Protein AF-A0A9E5HN21-F1 (afdb_monomer_lite)

Foldseek 3Di:
DLVVLVCQQVLHQDCVPVQSVVVFFPHKDWDDDPDPVAAADPNVVQVVQCVDVVHDHDDDDPAKHKTKMKTFGQDDDPCSVVDGTDIDIDIDIDGDPCVVVCVVCPPPDPVRVVVVVLVVLCVDPNSVVVNVPDDPDDDPDPVVCVVVVHDDDDPPDPPDD

Structure (mmCIF, N/CA/C/O backbone):
data_AF-A0A9E5HN21-F1
#
_entry.id   AF-A0A9E5HN21-F1
#
loop_
_atom_site.group_PDB
_atom_site.id
_atom_site.type_symbol
_atom_site.label_atom_id
_atom_site.label_alt_id
_atom_site.label_comp_id
_atom_site.label_asym_id
_atom_site.label_entity_id
_atom_site.label_seq_id
_atom_site.pdbx_PDB_ins_code
_atom_site.Cartn_x
_atom_site.Cartn_y
_atom_site.Cartn_z
_atom_site.occupancy
_atom_site.B_iso_or_equiv
_atom_site.auth_seq_id
_atom_site.auth_comp_id
_atom_site.auth_asym_id
_atom_site.auth_atom_id
_atom_site.pdbx_PDB_model_num
ATOM 1 N N . ILE A 1 1 ? -4.963 3.385 -0.473 1.00 94.56 1 ILE A N 1
ATOM 2 C CA . ILE A 1 1 ? -4.514 2.803 0.819 1.00 94.56 1 ILE A CA 1
ATOM 3 C C . ILE A 1 1 ? -4.600 3.829 1.952 1.00 94.56 1 ILE A C 1
ATOM 5 O O . ILE A 1 1 ? -5.332 3.581 2.901 1.00 94.56 1 ILE A O 1
ATOM 9 N N . THR A 1 2 ? -3.974 5.007 1.827 1.00 96.50 2 THR A N 1
ATOM 10 C CA . THR A 1 2 ? -4.000 6.082 2.847 1.00 96.50 2 THR A CA 1
ATOM 11 C C . THR A 1 2 ? -5.399 6.416 3.373 1.00 96.50 2 THR A C 1
ATOM 13 O O . THR A 1 2 ? -5.621 6.393 4.578 1.00 96.50 2 THR A O 1
ATOM 16 N N . SER A 1 3 ? -6.374 6.655 2.489 1.00 94.50 3 SER A N 1
ATOM 17 C CA . SER A 1 3 ? -7.749 6.986 2.897 1.00 94.50 3 SER A CA 1
ATOM 18 C C . SER A 1 3 ? -8.439 5.865 3.678 1.00 94.50 3 SER A C 1
ATOM 20 O O . SER A 1 3 ? -9.135 6.145 4.650 1.00 94.50 3 SER A O 1
ATOM 22 N N . LEU A 1 4 ? -8.240 4.603 3.287 1.00 94.75 4 LEU A N 1
ATOM 23 C CA . LEU A 1 4 ? -8.797 3.442 3.986 1.00 94.75 4 LEU A CA 1
ATOM 24 C C . LEU A 1 4 ? -8.286 3.385 5.429 1.00 94.75 4 LEU A C 1
ATOM 26 O O . LEU A 1 4 ? -9.082 3.288 6.359 1.00 94.75 4 LEU A O 1
ATOM 30 N N . ILE A 1 5 ? -6.968 3.504 5.606 1.00 96.06 5 ILE A N 1
ATOM 31 C CA . ILE A 1 5 ? -6.329 3.496 6.925 1.00 96.06 5 ILE A CA 1
ATOM 32 C C . ILE A 1 5 ? -6.824 4.681 7.757 1.00 96.06 5 ILE A C 1
ATOM 34 O O . ILE A 1 5 ? -7.255 4.483 8.887 1.00 96.06 5 ILE A O 1
ATOM 38 N N . ALA A 1 6 ? -6.844 5.891 7.190 1.00 96.56 6 ALA A N 1
ATOM 39 C CA . ALA A 1 6 ? -7.299 7.090 7.891 1.00 96.56 6 ALA A CA 1
ATOM 40 C C . ALA A 1 6 ? -8.753 6.979 8.375 1.00 96.56 6 ALA A C 1
ATOM 42 O O . ALA A 1 6 ? -9.064 7.371 9.499 1.00 96.56 6 ALA A O 1
ATOM 43 N N . ASN A 1 7 ? -9.645 6.393 7.570 1.00 95.44 7 ASN A N 1
ATOM 44 C CA . ASN A 1 7 ? -11.033 6.161 7.975 1.00 95.44 7 ASN A CA 1
ATOM 45 C C . ASN A 1 7 ? -11.139 5.114 9.094 1.00 95.44 7 ASN A C 1
ATOM 47 O O . ASN A 1 7 ? -11.896 5.310 10.039 1.00 95.44 7 ASN A O 1
ATOM 51 N N . LEU A 1 8 ? -10.362 4.029 9.026 1.00 95.38 8 LEU A N 1
ATOM 52 C CA . LEU A 1 8 ? -10.371 2.993 10.064 1.00 95.38 8 LEU A CA 1
ATOM 53 C C . LEU A 1 8 ? -9.791 3.506 11.388 1.00 95.38 8 LEU A C 1
ATOM 55 O O . LEU A 1 8 ? -10.403 3.300 12.432 1.00 95.38 8 LEU A O 1
ATOM 59 N N . LEU A 1 9 ? -8.668 4.228 11.347 1.00 96.00 9 LEU A N 1
ATOM 60 C CA . LEU A 1 9 ? -8.035 4.810 12.535 1.00 96.00 9 LEU A CA 1
ATOM 61 C C . LEU A 1 9 ? -8.878 5.917 13.182 1.00 96.00 9 LEU A C 1
ATOM 63 O O . LEU A 1 9 ? -8.849 6.070 14.398 1.00 96.00 9 LEU A O 1
ATOM 67 N N . SER A 1 10 ? -9.637 6.682 12.392 1.00 94.81 10 SER A N 1
ATOM 68 C CA . SER A 1 10 ? -10.523 7.734 12.917 1.00 94.81 10 SER A CA 1
ATOM 69 C C . SER A 1 10 ? -11.884 7.218 13.399 1.00 94.81 10 SER A C 1
ATOM 71 O O . SER A 1 10 ? -12.677 8.000 13.920 1.00 94.81 10 SER A O 1
ATOM 73 N N . GLY A 1 11 ? -12.176 5.921 13.233 1.00 92.50 11 GLY A N 1
ATOM 74 C CA . GLY A 1 11 ? -13.478 5.349 13.585 1.00 92.50 11 GLY A CA 1
ATOM 75 C C . GLY A 1 11 ? -14.614 5.831 12.677 1.00 92.50 11 GLY A C 1
ATOM 76 O O . GLY A 1 11 ? -15.769 5.882 13.101 1.00 92.50 11 GLY A O 1
ATOM 77 N N . ALA A 1 12 ? -14.304 6.208 11.434 1.00 92.81 12 ALA A N 1
ATOM 78 C CA . ALA A 1 12 ? -15.314 6.604 10.466 1.00 92.81 12 ALA A CA 1
ATOM 79 C C . ALA A 1 12 ? -16.293 5.450 10.194 1.00 92.81 12 ALA A C 1
ATOM 81 O O . ALA A 1 12 ? -15.923 4.272 10.165 1.00 92.81 12 ALA A O 1
ATOM 82 N N . LYS A 1 13 ? -17.562 5.792 9.947 1.00 90.75 13 LYS A N 1
ATOM 83 C CA . LYS A 1 13 ? -18.565 4.801 9.551 1.00 90.75 13 LYS A CA 1
ATOM 84 C C . LYS A 1 13 ? -18.293 4.351 8.122 1.00 90.75 13 LYS A C 1
ATOM 86 O O . LYS A 1 13 ? -18.368 5.150 7.193 1.00 90.75 13 LYS A O 1
ATOM 91 N N . LEU A 1 14 ? -18.031 3.059 7.952 1.00 94.12 14 LEU A N 1
ATOM 92 C CA . LEU A 1 14 ? -17.814 2.406 6.666 1.00 94.12 14 LEU A CA 1
ATOM 93 C C . LEU A 1 14 ? -18.954 1.399 6.439 1.00 94.12 14 LEU A C 1
ATOM 95 O O . LEU A 1 14 ? -18.807 0.231 6.794 1.00 94.12 14 LEU A O 1
ATOM 99 N N . PRO A 1 15 ? -20.098 1.806 5.850 1.00 92.19 15 PRO A N 1
ATOM 100 C CA . PRO A 1 15 ? -21.288 0.952 5.738 1.00 92.19 15 PRO A CA 1
ATOM 101 C C . PRO A 1 15 ? -21.059 -0.349 4.960 1.00 92.19 15 PRO A C 1
ATOM 103 O O . PRO A 1 15 ? -21.730 -1.343 5.207 1.00 92.19 15 PRO A O 1
ATOM 106 N N . GLN A 1 16 ? -20.102 -0.345 4.028 1.00 93.12 16 GLN A N 1
ATOM 107 C CA . GLN A 1 16 ? -19.727 -1.524 3.239 1.00 93.12 16 GLN A CA 1
ATOM 108 C C . GLN A 1 16 ? -18.725 -2.434 3.964 1.00 93.12 16 GLN A C 1
ATOM 110 O O . GLN A 1 16 ? -18.449 -3.542 3.512 1.00 93.12 16 GLN A O 1
ATOM 115 N N . PHE A 1 17 ? -18.179 -1.992 5.100 1.00 92.44 17 PHE A N 1
ATOM 116 C CA . PHE A 1 17 ? -17.296 -2.792 5.932 1.00 92.44 17 PHE A CA 1
ATOM 117 C C . PHE A 1 17 ? -18.091 -3.350 7.112 1.00 92.44 17 PHE A C 1
ATOM 119 O O . PHE A 1 17 ? -18.343 -2.651 8.089 1.00 92.44 17 PHE A O 1
ATOM 126 N N . VAL A 1 18 ? -18.499 -4.620 7.022 1.00 92.56 18 VAL A N 1
ATOM 127 C CA . VAL A 1 18 ? -19.471 -5.258 7.936 1.00 92.56 18 VAL A CA 1
ATOM 128 C C . VAL A 1 18 ? -19.150 -5.041 9.419 1.00 92.56 18 VAL A C 1
ATOM 130 O O . VAL A 1 18 ? -20.052 -4.769 10.207 1.00 92.56 18 VAL A O 1
ATOM 133 N N . ALA A 1 19 ? -17.875 -5.126 9.813 1.00 92.44 19 ALA A N 1
ATOM 134 C CA . ALA A 1 19 ? -17.467 -4.887 11.197 1.00 92.44 19 ALA A CA 1
ATOM 135 C C . ALA A 1 19 ? -17.711 -3.433 11.651 1.00 92.44 19 ALA A C 1
ATOM 137 O O . ALA A 1 19 ? -18.133 -3.220 12.783 1.00 92.44 19 ALA A O 1
ATOM 138 N N . SER A 1 20 ? -17.495 -2.447 10.774 1.00 93.69 20 SER A N 1
ATOM 139 C CA . SER A 1 20 ? -17.807 -1.034 11.037 1.00 93.69 20 SER A CA 1
ATOM 140 C C . SER A 1 20 ? -19.315 -0.780 11.008 1.00 93.69 20 SER A C 1
ATOM 142 O O . SER A 1 20 ? -19.840 -0.143 11.910 1.00 93.69 20 SER A O 1
ATOM 144 N N . ALA A 1 21 ? -20.034 -1.341 10.031 1.00 92.69 21 ALA A N 1
ATOM 145 C CA . ALA A 1 21 ? -21.485 -1.180 9.897 1.00 92.69 21 ALA A CA 1
ATOM 146 C C . ALA A 1 21 ? -22.279 -1.720 11.102 1.00 92.69 21 ALA A C 1
ATOM 148 O O . ALA A 1 21 ? -23.382 -1.259 11.375 1.00 92.69 21 ALA A O 1
ATOM 149 N N . GLN A 1 22 ? -21.720 -2.703 11.809 1.00 92.62 22 GLN A N 1
ATOM 150 C CA . GLN A 1 22 ? -22.284 -3.296 13.024 1.00 92.62 22 GLN A CA 1
ATOM 151 C C . GLN A 1 22 ? -21.699 -2.693 14.316 1.00 92.62 22 GLN A C 1
ATOM 153 O O . GLN A 1 22 ? -21.900 -3.269 15.384 1.00 92.62 22 GLN A O 1
ATOM 158 N N . ASP A 1 23 ? -20.929 -1.601 14.222 1.00 92.12 23 ASP A N 1
ATOM 159 C CA . ASP A 1 23 ? -20.237 -0.952 15.346 1.00 92.12 23 ASP A CA 1
ATOM 160 C C . ASP A 1 23 ? -19.417 -1.948 16.203 1.00 92.12 23 ASP A C 1
ATOM 162 O O . ASP A 1 23 ? -19.383 -1.884 17.435 1.00 92.12 23 ASP A O 1
ATOM 166 N N . ARG A 1 24 ? -18.769 -2.925 15.546 1.00 93.75 24 ARG A N 1
ATOM 167 C CA . ARG A 1 24 ? -17.971 -3.976 16.205 1.00 93.75 24 ARG A CA 1
ATOM 168 C C . ARG A 1 24 ? -16.490 -3.653 16.317 1.00 93.75 24 ARG A C 1
ATOM 170 O O . ARG A 1 24 ? -15.793 -4.378 17.016 1.00 93.75 24 ARG A O 1
ATOM 177 N N . ILE A 1 25 ? -15.996 -2.630 15.627 1.00 95.62 25 ILE A N 1
ATOM 178 C CA . ILE A 1 25 ? -14.593 -2.216 15.729 1.00 95.62 25 ILE A CA 1
ATOM 179 C C . ILE A 1 25 ? -14.442 -1.393 17.007 1.00 95.62 25 ILE A C 1
ATOM 181 O O . ILE A 1 25 ? -14.925 -0.269 17.079 1.00 95.62 25 ILE A O 1
ATOM 185 N N . GLU A 1 26 ? -13.799 -1.964 18.020 1.00 94.94 26 GLU A N 1
ATOM 186 C CA . GLU A 1 26 ? -13.537 -1.290 19.296 1.00 94.94 26 GLU A CA 1
ATOM 187 C C . GLU A 1 26 ? -12.302 -0.392 19.218 1.00 94.94 26 GLU A C 1
ATOM 189 O O . GLU A 1 26 ? -12.260 0.664 19.843 1.00 94.94 26 GLU A O 1
ATOM 194 N N . LEU A 1 27 ? -11.291 -0.819 18.457 1.00 95.56 27 LEU A N 1
ATOM 195 C CA . LEU A 1 27 ? -10.047 -0.084 18.257 1.00 95.56 27 LEU A CA 1
ATOM 196 C C . LEU A 1 27 ? -9.431 -0.456 16.907 1.00 95.56 27 LEU A C 1
ATOM 198 O O . LEU A 1 27 ? -9.478 -1.618 16.502 1.00 95.56 27 LEU A O 1
ATOM 202 N N . ALA A 1 28 ? -8.809 0.517 16.248 1.00 97.00 28 ALA A 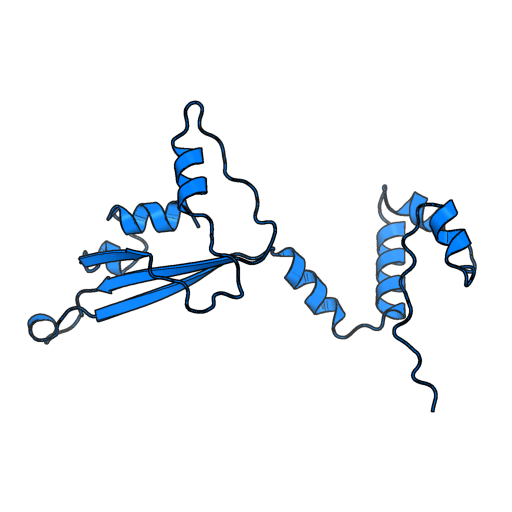N 1
ATOM 203 C CA . ALA A 1 28 ? -7.953 0.308 15.091 1.00 97.00 28 ALA A CA 1
ATOM 204 C C . ALA A 1 28 ? -6.606 0.996 15.338 1.00 97.00 28 ALA A C 1
ATOM 206 O O . ALA A 1 28 ? -6.574 2.147 15.772 1.00 97.00 28 ALA A O 1
ATOM 207 N N . TYR A 1 29 ? -5.500 0.302 15.084 1.00 96.81 29 TYR A N 1
ATOM 208 C CA . TYR A 1 29 ? -4.154 0.844 15.281 1.00 96.81 29 TYR A CA 1
ATOM 209 C C . TYR A 1 29 ? -3.144 0.190 14.343 1.00 96.81 29 TYR A C 1
ATOM 211 O O . TYR A 1 29 ? -3.344 -0.924 13.858 1.00 96.81 29 TYR A O 1
ATOM 219 N N . LEU A 1 30 ? -2.053 0.902 14.069 1.00 96.00 30 LEU A N 1
ATOM 220 C CA . LEU A 1 30 ? -0.960 0.392 13.250 1.00 96.00 30 LEU A CA 1
ATOM 221 C C . LEU A 1 30 ? -0.015 -0.437 14.114 1.00 96.00 30 LEU A C 1
ATOM 223 O O . LEU A 1 30 ? 0.411 0.019 15.174 1.00 96.00 30 LEU A O 1
ATOM 227 N N . ASN A 1 31 ? 0.333 -1.627 13.634 1.00 90.88 31 ASN A N 1
ATOM 228 C CA . ASN A 1 31 ? 1.347 -2.475 14.250 1.00 90.88 31 ASN A CA 1
ATOM 229 C C . ASN A 1 31 ? 2.634 -2.471 13.418 1.00 90.88 31 ASN A C 1
ATOM 231 O O . ASN A 1 31 ? 2.580 -2.225 12.207 1.00 90.88 31 ASN A O 1
ATOM 235 N N . PRO A 1 32 ? 3.789 -2.781 14.037 1.00 84.81 32 PRO A N 1
ATOM 236 C CA . PRO A 1 32 ? 5.001 -3.085 13.293 1.00 84.81 32 PRO A CA 1
ATOM 237 C C . PRO A 1 32 ? 4.728 -4.155 12.235 1.00 84.81 32 PRO A C 1
ATOM 239 O O . PRO A 1 32 ? 3.975 -5.110 12.463 1.00 84.81 32 PRO A O 1
ATOM 242 N N . GLN A 1 33 ? 5.325 -3.963 11.065 1.00 77.62 33 GLN A N 1
ATOM 243 C CA . GLN A 1 33 ? 5.242 -4.928 9.981 1.00 77.62 33 GLN A CA 1
ATOM 244 C C . GLN A 1 33 ? 5.958 -6.235 10.370 1.00 77.62 33 GLN A C 1
ATOM 246 O O . GLN A 1 33 ? 6.919 -6.204 11.134 1.00 77.62 33 GLN A O 1
ATOM 251 N N . PRO A 1 34 ? 5.502 -7.394 9.869 1.00 74.94 34 PRO A N 1
ATOM 252 C CA . PRO A 1 34 ? 6.085 -8.688 10.226 1.00 74.94 34 PRO A CA 1
ATOM 253 C C . PRO A 1 34 ? 7.450 -8.951 9.571 1.00 74.94 34 PRO A C 1
ATOM 255 O O . PRO A 1 34 ? 8.178 -9.827 10.030 1.00 74.94 34 PRO A O 1
ATOM 258 N N . ASN A 1 35 ? 7.774 -8.247 8.481 1.00 81.44 35 ASN A N 1
ATOM 259 C CA . ASN A 1 35 ? 9.007 -8.429 7.726 1.00 81.44 35 ASN A CA 1
ATOM 260 C C . ASN A 1 35 ? 9.705 -7.087 7.481 1.00 81.44 35 ASN A C 1
ATOM 262 O O . ASN A 1 35 ? 9.241 -6.274 6.683 1.00 81.44 35 ASN A O 1
ATOM 266 N N . ASP A 1 36 ? 10.862 -6.901 8.107 1.00 82.25 36 ASP A N 1
ATOM 267 C CA . ASP A 1 36 ? 11.656 -5.676 8.004 1.00 82.25 36 ASP A CA 1
ATOM 268 C C . ASP A 1 36 ? 12.479 -5.572 6.712 1.00 82.25 36 ASP A C 1
ATOM 270 O O . ASP A 1 36 ? 13.071 -4.529 6.442 1.00 82.25 36 ASP A O 1
ATOM 274 N N . THR A 1 37 ? 12.501 -6.614 5.871 1.00 88.38 37 THR A N 1
ATOM 275 C CA . THR A 1 37 ? 13.176 -6.553 4.565 1.00 88.38 37 THR A CA 1
ATOM 276 C C . THR A 1 37 ? 12.352 -5.837 3.496 1.00 88.38 37 THR A C 1
ATOM 278 O O . THR A 1 37 ? 12.878 -5.559 2.420 1.00 88.38 37 THR A O 1
ATOM 281 N N . ILE A 1 38 ? 11.062 -5.587 3.744 1.00 89.56 38 ILE A N 1
ATOM 282 C CA . ILE A 1 38 ? 10.176 -4.870 2.822 1.00 89.56 38 ILE A CA 1
ATOM 283 C C . ILE A 1 38 ? 9.938 -3.466 3.368 1.00 89.56 38 ILE A C 1
ATOM 285 O O . ILE A 1 38 ? 9.755 -3.275 4.567 1.00 89.56 38 ILE A O 1
ATOM 289 N N . THR A 1 39 ? 9.934 -2.463 2.495 1.00 92.25 39 THR A N 1
ATOM 290 C CA . THR A 1 39 ? 9.672 -1.082 2.900 1.00 92.25 39 THR A CA 1
ATOM 291 C C . THR A 1 39 ? 8.272 -0.948 3.506 1.00 92.25 39 THR A C 1
ATOM 293 O O . THR A 1 39 ? 7.304 -1.526 3.010 1.00 92.25 39 THR A O 1
ATOM 296 N N . ARG A 1 40 ? 8.139 -0.161 4.574 1.00 94.12 40 ARG A N 1
ATOM 297 C CA . ARG A 1 40 ? 6.827 0.167 5.136 1.00 94.12 40 ARG A CA 1
ATOM 298 C C . ARG A 1 40 ? 6.096 1.154 4.230 1.00 94.12 40 ARG A C 1
ATOM 300 O O . ARG A 1 40 ? 6.705 2.101 3.742 1.00 94.12 40 ARG A O 1
ATOM 307 N N . PHE A 1 41 ? 4.791 0.980 4.046 1.00 95.12 41 PHE A N 1
ATOM 308 C CA . PHE A 1 41 ? 3.958 1.990 3.396 1.00 95.12 41 PHE A CA 1
ATOM 309 C C . PHE A 1 41 ? 4.013 3.295 4.203 1.00 95.12 41 PHE A C 1
ATOM 311 O O . PHE A 1 41 ? 3.734 3.295 5.405 1.00 95.12 41 PHE A O 1
ATOM 318 N N . ASP A 1 42 ? 4.366 4.402 3.551 1.00 94.69 42 ASP A N 1
ATOM 319 C CA . ASP A 1 42 ? 4.616 5.697 4.198 1.00 94.69 42 ASP A CA 1
ATOM 320 C C . ASP A 1 42 ? 3.313 6.459 4.505 1.00 94.69 42 ASP A C 1
ATOM 322 O O . ASP A 1 42 ? 3.013 7.525 3.965 1.00 94.69 42 ASP A O 1
ATOM 326 N N . TYR A 1 43 ? 2.476 5.848 5.347 1.00 95.75 43 TYR A N 1
ATOM 327 C CA . TYR A 1 43 ? 1.144 6.344 5.679 1.00 95.75 43 TYR A CA 1
ATOM 328 C C . TYR A 1 43 ? 1.169 7.771 6.237 1.00 95.75 43 TYR A C 1
ATOM 330 O O . TYR A 1 43 ? 0.361 8.599 5.821 1.00 95.75 43 TYR A O 1
ATOM 338 N N . GLU A 1 44 ? 2.078 8.056 7.168 1.00 95.94 44 GLU A N 1
ATOM 339 C CA . GLU A 1 44 ? 2.151 9.328 7.881 1.00 95.94 44 GLU A CA 1
ATOM 340 C C . GLU A 1 44 ? 2.494 10.480 6.934 1.00 95.94 44 GLU A C 1
ATOM 342 O O . GLU A 1 44 ? 1.806 11.504 6.948 1.00 95.94 44 GLU A O 1
ATOM 347 N N . THR A 1 45 ? 3.492 10.302 6.066 1.00 95.94 45 THR A N 1
ATOM 348 C CA . THR A 1 45 ? 3.857 11.309 5.061 1.00 95.94 45 THR A CA 1
ATOM 349 C C . THR A 1 45 ? 2.729 11.508 4.055 1.00 95.94 45 THR A C 1
ATOM 351 O O . THR A 1 45 ? 2.342 12.647 3.784 1.00 95.94 45 THR A O 1
ATOM 354 N N . HIS A 1 46 ? 2.136 10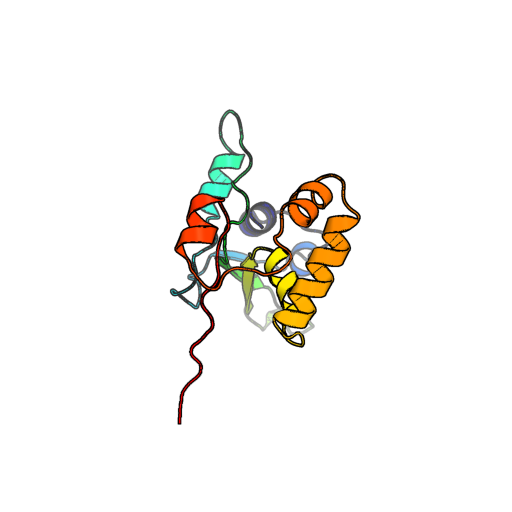.419 3.551 1.00 96.69 46 HIS A N 1
ATOM 355 C CA . HIS A 1 46 ? 1.012 10.499 2.617 1.00 96.69 46 HIS A CA 1
ATOM 356 C C . HIS A 1 46 ? -0.193 11.229 3.226 1.00 96.69 46 HIS A C 1
ATOM 358 O O . HIS A 1 46 ? -0.864 12.005 2.547 1.00 96.69 46 HIS A O 1
ATOM 364 N N . LEU A 1 47 ? -0.482 10.997 4.509 1.00 97.00 47 LEU A N 1
ATOM 365 C CA . LEU A 1 47 ? -1.556 11.688 5.214 1.00 97.00 47 LEU A CA 1
ATOM 366 C C . LEU A 1 47 ? -1.238 13.180 5.384 1.00 97.00 47 LEU A C 1
ATOM 368 O O . LEU A 1 47 ? -2.104 14.019 5.141 1.00 97.00 47 LEU A O 1
ATOM 372 N N . ALA A 1 48 ? 0.000 13.519 5.753 1.00 97.06 48 ALA A N 1
ATOM 373 C CA . ALA A 1 48 ? 0.439 14.904 5.908 1.00 97.06 48 ALA A CA 1
ATOM 374 C C . ALA A 1 48 ? 0.332 15.705 4.599 1.00 97.06 48 ALA A C 1
ATOM 376 O O . ALA A 1 48 ? -0.094 16.858 4.630 1.00 97.06 48 ALA A O 1
ATOM 377 N N . GLN A 1 49 ? 0.645 15.095 3.449 1.00 97.44 49 GLN A N 1
ATOM 378 C CA . GLN A 1 49 ? 0.485 15.721 2.127 1.00 97.44 49 GLN A CA 1
ATOM 379 C C . GLN A 1 49 ? -0.978 16.077 1.823 1.00 97.44 49 GLN A C 1
ATOM 381 O O . GLN A 1 49 ? -1.269 17.177 1.349 1.00 97.44 49 GLN A O 1
ATOM 386 N N . LEU A 1 50 ? -1.914 15.191 2.176 1.00 96.81 50 LEU A N 1
ATOM 387 C CA . LEU A 1 50 ? -3.348 15.430 1.986 1.00 96.81 50 LEU A CA 1
ATOM 388 C C . LEU A 1 50 ? -3.902 16.536 2.901 1.00 96.81 50 LEU A C 1
ATOM 390 O O . LEU A 1 50 ? -4.879 17.186 2.535 1.00 96.81 50 LEU A O 1
ATOM 394 N N . TYR A 1 51 ? -3.281 16.770 4.062 1.00 96.00 51 TYR A N 1
ATOM 395 C CA . TYR A 1 51 ? -3.617 17.871 4.980 1.00 96.00 51 TYR A CA 1
ATOM 396 C C . TYR A 1 51 ? -2.777 19.143 4.764 1.00 96.00 51 TYR A C 1
ATOM 398 O O . TYR A 1 51 ? -2.947 20.125 5.496 1.00 96.00 51 TYR A O 1
ATOM 406 N N . ALA A 1 52 ? -1.863 19.151 3.791 1.00 97.12 52 ALA A N 1
ATOM 407 C CA . ALA A 1 52 ? -1.016 20.303 3.512 1.00 97.12 52 ALA A CA 1
ATOM 408 C C . ALA A 1 52 ? -1.830 21.507 3.001 1.00 97.12 52 ALA A C 1
ATOM 410 O O . ALA A 1 52 ? -2.992 21.394 2.615 1.00 97.12 52 ALA A O 1
ATOM 411 N N . HIS A 1 53 ? -1.206 22.687 3.010 1.00 96.31 53 HIS A N 1
ATOM 412 C CA . HIS A 1 53 ? -1.806 23.935 2.536 1.00 96.31 53 HIS A CA 1
ATOM 413 C C . HIS A 1 53 ? -0.850 24.624 1.542 1.00 96.31 53 HIS A C 1
ATOM 415 O O . HIS A 1 53 ? 0.110 25.259 1.983 1.00 96.31 53 HIS A O 1
ATOM 421 N N . PRO A 1 54 ? -1.084 24.520 0.215 1.00 95.44 54 PRO A N 1
ATOM 422 C CA . PRO A 1 54 ? -2.173 23.778 -0.437 1.00 95.44 54 PRO A CA 1
ATOM 423 C C . PRO A 1 54 ? -1.998 22.247 -0.333 1.00 95.44 54 PRO A C 1
ATOM 425 O O . PRO A 1 54 ? -0.861 21.783 -0.227 1.00 95.44 54 PRO A O 1
ATOM 428 N N . PRO A 1 55 ? -3.090 21.457 -0.374 1.00 97.06 55 PRO A N 1
ATOM 429 C CA . PRO A 1 55 ? -3.002 20.001 -0.302 1.00 97.06 55 PRO A CA 1
ATOM 430 C C . PRO A 1 55 ? -2.393 19.428 -1.583 1.00 97.06 55 PRO A C 1
ATOM 432 O O . PRO A 1 55 ? -2.654 19.927 -2.682 1.00 97.06 55 PRO A O 1
ATOM 435 N N . THR A 1 56 ? -1.616 18.354 -1.450 1.00 97.44 56 THR A N 1
ATOM 436 C CA . THR A 1 56 ? -1.016 17.643 -2.585 1.00 97.44 56 THR A CA 1
ATOM 437 C C . THR A 1 56 ? -1.332 16.154 -2.535 1.00 97.44 56 THR A C 1
ATOM 439 O O . THR A 1 56 ? -1.494 15.559 -1.469 1.00 97.44 56 THR A O 1
ATOM 442 N N . TRP A 1 57 ? -1.439 15.539 -3.713 1.00 96.88 57 TRP A N 1
ATOM 443 C CA . TRP A 1 57 ? -1.535 14.087 -3.803 1.00 96.88 57 TRP A CA 1
ATOM 444 C C . TRP A 1 57 ? -0.186 13.449 -3.458 1.00 96.88 57 TRP A C 1
ATOM 446 O O . TRP A 1 57 ? 0.846 13.982 -3.876 1.00 96.88 57 TRP A O 1
ATOM 456 N N . PRO A 1 58 ? -0.186 12.315 -2.736 1.00 95.25 58 PRO A N 1
ATOM 457 C CA . PRO A 1 58 ? 1.022 11.540 -2.525 1.00 95.25 58 PRO A CA 1
ATOM 458 C C . PRO A 1 58 ? 1.651 11.034 -3.820 1.00 95.25 58 PRO A C 1
ATOM 460 O O . PRO A 1 58 ? 0.972 10.873 -4.837 1.00 95.25 58 PRO A O 1
ATOM 463 N N . ASP A 1 59 ? 2.950 10.751 -3.750 1.00 90.56 59 ASP A N 1
ATOM 464 C CA . ASP A 1 59 ? 3.698 10.140 -4.845 1.00 90.56 59 ASP A CA 1
ATOM 465 C C . ASP A 1 59 ? 3.098 8.777 -5.232 1.00 90.56 59 ASP A C 1
ATOM 467 O O . ASP A 1 59 ? 2.602 8.023 -4.393 1.00 90.56 59 ASP A O 1
ATOM 471 N N . ASN A 1 60 ? 3.201 8.431 -6.518 1.00 89.12 60 ASN A N 1
ATOM 472 C CA . ASN A 1 60 ? 2.832 7.100 -6.998 1.00 89.12 60 ASN A CA 1
ATOM 473 C C . ASN A 1 60 ? 3.711 6.011 -6.361 1.00 89.12 60 ASN A C 1
ATOM 475 O O . ASN A 1 60 ? 4.885 6.240 -6.056 1.00 89.12 60 ASN A O 1
ATOM 479 N N . THR A 1 61 ? 3.169 4.798 -6.255 1.00 86.75 61 THR A N 1
ATOM 480 C CA . THR A 1 61 ? 3.882 3.598 -5.802 1.00 86.75 61 THR A CA 1
ATOM 481 C C . THR A 1 61 ? 5.076 3.304 -6.719 1.00 86.75 61 THR A C 1
ATOM 483 O O . THR A 1 61 ? 4.904 3.046 -7.907 1.00 86.75 61 THR A O 1
ATOM 486 N N . LYS A 1 62 ? 6.301 3.354 -6.176 1.00 84.50 62 LYS A N 1
ATOM 487 C CA . LYS A 1 62 ? 7.556 3.114 -6.930 1.00 84.50 62 LYS A CA 1
ATOM 488 C C . LYS A 1 62 ? 8.135 1.710 -6.724 1.00 84.50 62 LYS A C 1
ATOM 490 O O . LYS A 1 62 ? 9.066 1.318 -7.419 1.00 84.50 62 LYS A O 1
ATOM 495 N N . GLY A 1 63 ? 7.618 0.966 -5.754 1.00 91.25 63 GLY A N 1
ATOM 496 C CA . GLY A 1 63 ? 8.099 -0.358 -5.384 1.00 91.25 63 GLY A CA 1
ATOM 497 C C . GLY A 1 63 ? 7.145 -1.031 -4.408 1.00 91.25 63 GLY A C 1
ATOM 498 O O . GLY A 1 63 ? 6.101 -0.474 -4.073 1.00 91.25 63 GLY A O 1
ATOM 499 N N . ILE A 1 64 ? 7.506 -2.232 -3.964 1.00 93.88 64 ILE A N 1
ATOM 500 C CA . ILE A 1 64 ? 6.703 -2.971 -2.993 1.00 93.88 64 ILE A CA 1
ATOM 501 C C . ILE A 1 64 ? 6.796 -2.328 -1.605 1.00 93.88 64 ILE A C 1
ATOM 503 O O . ILE A 1 64 ? 7.887 -2.014 -1.126 1.00 93.88 64 ILE A O 1
ATOM 507 N N . SER A 1 65 ? 5.654 -2.154 -0.946 1.00 94.12 65 SER A N 1
ATOM 508 C CA . SER A 1 65 ? 5.593 -1.720 0.445 1.00 94.12 65 SER A CA 1
ATOM 509 C C . SER A 1 65 ? 4.475 -2.413 1.217 1.00 94.12 65 SER A C 1
ATOM 511 O O . SER A 1 65 ? 3.528 -2.929 0.624 1.00 94.12 65 SER A O 1
ATOM 513 N N . THR A 1 66 ? 4.595 -2.467 2.545 1.00 95.31 66 THR A N 1
ATOM 514 C CA . THR A 1 66 ? 3.617 -3.162 3.399 1.00 95.31 66 THR A CA 1
ATOM 515 C C . THR A 1 66 ? 3.214 -2.363 4.631 1.00 95.31 66 THR A C 1
ATOM 517 O O . THR A 1 66 ? 3.953 -1.499 5.099 1.00 95.31 66 THR A O 1
ATOM 520 N N . LEU A 1 67 ? 2.029 -2.644 5.171 1.00 94.94 67 LEU A N 1
ATOM 521 C CA . LEU A 1 67 ? 1.551 -2.090 6.436 1.00 94.94 67 LEU A CA 1
ATOM 522 C C . LEU A 1 67 ? 0.633 -3.087 7.135 1.00 94.94 67 LEU A C 1
ATOM 524 O O . LEU A 1 67 ? -0.256 -3.651 6.498 1.00 94.94 67 LEU A O 1
ATOM 528 N N . ARG A 1 68 ? 0.789 -3.225 8.454 1.00 96.00 68 ARG A N 1
ATOM 529 C CA . ARG A 1 68 ? -0.136 -3.981 9.296 1.00 96.00 68 ARG A CA 1
ATOM 530 C C . ARG A 1 68 ? -1.089 -3.051 10.038 1.00 96.00 68 ARG A C 1
ATOM 532 O O . ARG A 1 68 ? -0.666 -2.235 10.859 1.00 96.00 68 ARG A O 1
ATOM 539 N N . LEU A 1 69 ? -2.381 -3.220 9.785 1.00 96.00 69 LEU A N 1
ATOM 540 C CA . LEU A 1 69 ? -3.460 -2.618 10.561 1.00 96.00 69 LEU A CA 1
ATOM 541 C C . LEU A 1 69 ? -4.066 -3.681 11.477 1.00 96.00 69 LEU A C 1
ATOM 543 O O . LEU A 1 69 ? -4.510 -4.721 11.002 1.00 96.00 69 LEU A O 1
ATOM 547 N N . THR A 1 70 ? -4.130 -3.413 12.775 1.00 97.06 70 THR A N 1
ATOM 548 C CA . THR A 1 70 ? -4.814 -4.282 13.733 1.00 97.06 70 THR A CA 1
ATOM 549 C C . THR A 1 70 ? -6.176 -3.703 14.078 1.00 97.06 70 THR A C 1
ATOM 551 O O . THR A 1 70 ? -6.290 -2.522 14.410 1.00 97.06 70 THR A O 1
ATOM 554 N N . LEU A 1 71 ? -7.206 -4.546 14.020 1.00 96.56 71 LEU A N 1
ATOM 555 C CA . LEU A 1 71 ? -8.560 -4.238 14.460 1.00 96.56 71 LEU A CA 1
ATOM 556 C C . LEU A 1 71 ? -8.898 -5.077 15.688 1.00 96.56 71 LEU A C 1
ATOM 558 O O . LEU A 1 71 ? -8.884 -6.302 15.627 1.00 96.56 71 LEU A O 1
ATOM 562 N N . LYS A 1 72 ? -9.273 -4.425 16.785 1.00 96.50 72 LYS A N 1
ATOM 563 C CA . LYS A 1 72 ? -9.884 -5.088 17.935 1.00 96.50 72 LYS A CA 1
ATOM 564 C C . LYS A 1 72 ? -11.390 -5.149 17.713 1.00 96.50 72 LYS A C 1
ATOM 566 O O . LYS A 1 72 ? -12.048 -4.112 17.639 1.00 96.50 72 LYS A O 1
ATOM 571 N N . LEU A 1 73 ? -11.929 -6.352 17.564 1.00 95.50 73 LEU A N 1
ATOM 572 C CA . LEU A 1 73 ? -13.310 -6.597 17.167 1.00 95.50 73 LEU A CA 1
ATOM 573 C C . LEU A 1 73 ? -14.118 -7.240 18.289 1.00 95.50 73 LEU A C 1
ATOM 575 O O . LEU A 1 73 ? -13.709 -8.240 18.883 1.00 95.50 73 LEU A O 1
ATOM 579 N N . ARG A 1 74 ? -15.335 -6.738 18.499 1.00 94.62 74 ARG A N 1
ATOM 580 C CA . ARG A 1 74 ? -16.324 -7.413 19.334 1.00 94.62 74 ARG A CA 1
ATOM 581 C C . ARG A 1 74 ? -16.797 -8.704 18.644 1.00 94.62 74 ARG A C 1
ATOM 583 O O . ARG A 1 74 ? -17.221 -8.655 17.476 1.00 94.62 74 ARG A O 1
ATOM 590 N N . PRO A 1 75 ? -16.765 -9.858 19.332 1.00 91.56 75 PRO A N 1
ATOM 591 C CA . PRO A 1 75 ? -17.240 -11.119 18.775 1.00 91.56 75 PRO A CA 1
ATOM 592 C C . PRO A 1 75 ? -18.755 -11.093 18.523 1.00 91.56 75 PRO 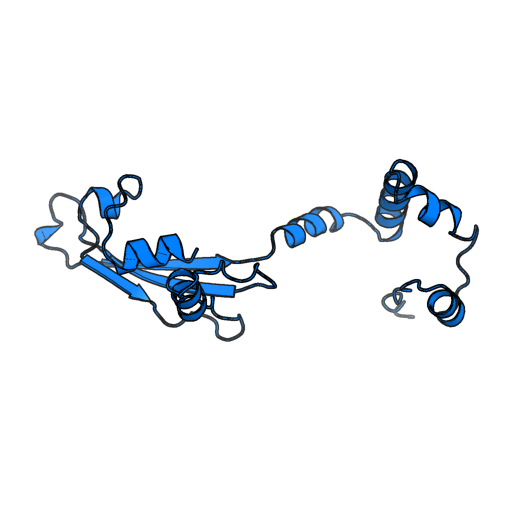A C 1
ATOM 594 O O . PRO A 1 75 ? -19.499 -10.304 19.106 1.00 91.56 75 PRO A O 1
ATOM 597 N N . THR A 1 76 ? -19.229 -11.980 17.651 1.00 87.44 76 THR A N 1
ATOM 598 C CA . THR A 1 76 ? -20.653 -12.139 17.303 1.00 87.44 76 THR A CA 1
ATOM 599 C C . THR A 1 76 ? -21.221 -13.459 17.826 1.00 87.44 76 THR A C 1
ATOM 601 O O . THR A 1 76 ? -20.478 -14.408 18.071 1.00 87.44 76 THR A O 1
ATOM 604 N N . GLY A 1 77 ? -22.549 -13.540 17.948 1.00 86.06 77 GLY A N 1
ATOM 605 C CA . GLY A 1 77 ? -23.275 -14.751 18.353 1.00 86.06 77 GLY A CA 1
ATOM 606 C C . GLY A 1 77 ? -23.754 -14.736 19.808 1.00 86.06 77 GLY A C 1
ATOM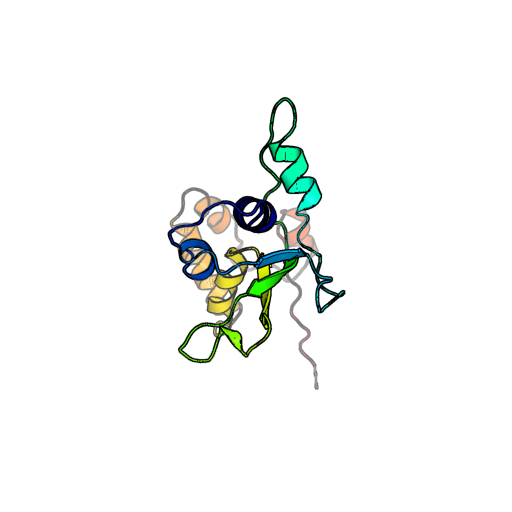 607 O O . GLY A 1 77 ? -23.441 -13.825 20.565 1.00 86.06 77 GLY A O 1
ATOM 608 N N . 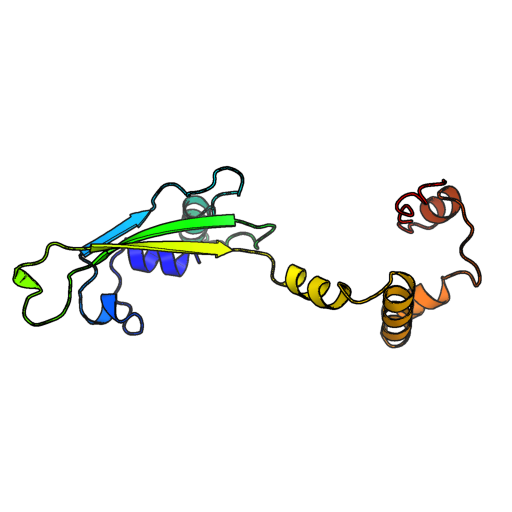LEU A 1 78 ? -24.520 -15.762 20.199 1.00 83.38 78 LEU A N 1
ATOM 609 C CA . LEU A 1 78 ? -25.230 -15.834 21.491 1.00 83.38 78 LEU A CA 1
ATOM 610 C C . LEU A 1 78 ? -24.316 -15.772 22.728 1.00 83.38 78 LEU A C 1
ATOM 612 O O . LEU A 1 78 ? -24.769 -15.397 23.803 1.00 83.38 78 LEU A O 1
ATOM 616 N N . LEU A 1 79 ? -23.036 -16.126 22.581 1.00 83.38 79 LEU A N 1
ATOM 617 C CA . LEU A 1 79 ? -22.044 -16.123 23.662 1.00 83.38 79 LEU A CA 1
ATOM 618 C C . LEU A 1 79 ? -21.032 -14.971 23.541 1.00 83.38 79 LEU A C 1
ATOM 620 O O . LEU A 1 79 ? -19.998 -15.001 24.205 1.00 83.38 79 LEU A O 1
ATOM 624 N N . SER A 1 80 ? -21.287 -13.968 22.691 1.00 83.50 80 SER A N 1
ATOM 625 C CA . SER A 1 80 ? -20.349 -12.859 22.466 1.00 83.50 80 SER A CA 1
ATOM 626 C C . SER A 1 80 ? -20.050 -12.069 23.737 1.00 83.50 80 SER A C 1
ATOM 628 O O . SER A 1 80 ? -18.902 -11.712 23.955 1.00 83.50 80 SER A O 1
ATOM 630 N N . GLY A 1 81 ? -21.038 -11.869 24.614 1.00 78.19 81 GLY A N 1
ATOM 631 C CA . GLY A 1 81 ? -20.851 -11.169 25.891 1.00 78.19 81 GLY A CA 1
ATOM 632 C C . GLY A 1 81 ? -19.951 -11.901 26.895 1.00 78.19 81 GLY A C 1
ATOM 633 O O . GLY A 1 81 ? -19.492 -11.285 27.850 1.00 78.19 81 GLY A O 1
ATOM 634 N N . LEU A 1 82 ? -19.683 -13.195 26.682 1.00 83.88 82 LEU A N 1
ATOM 635 C CA . LEU A 1 82 ? -18.762 -13.992 27.504 1.00 83.88 82 LEU A CA 1
ATOM 636 C C . LEU A 1 82 ? -17.351 -14.061 26.903 1.00 83.88 82 LEU A C 1
ATOM 638 O O . LEU A 1 82 ? -16.428 -14.541 27.559 1.00 83.88 82 LEU A O 1
ATOM 642 N N . ARG A 1 83 ? -17.178 -13.629 25.648 1.00 83.62 83 ARG A N 1
ATOM 643 C CA . ARG A 1 83 ? -15.899 -13.652 24.937 1.00 83.62 83 ARG A CA 1
ATOM 644 C C . ARG A 1 83 ? -15.325 -12.239 24.894 1.00 83.62 83 ARG A C 1
ATOM 646 O O . ARG A 1 83 ? -16.024 -11.290 24.558 1.00 83.62 83 ARG A O 1
ATOM 653 N N . GLY A 1 84 ? -14.041 -12.107 25.220 1.00 87.56 84 GLY A N 1
ATOM 654 C CA . GLY A 1 84 ? -13.316 -10.855 25.017 1.00 87.56 84 GLY A CA 1
ATOM 655 C C . GLY A 1 84 ? -13.235 -10.483 23.535 1.00 87.56 84 GLY A C 1
ATOM 656 O O . GLY A 1 84 ? -13.487 -11.310 22.654 1.00 87.56 84 GLY A O 1
ATOM 657 N N . ALA A 1 85 ? -12.875 -9.232 23.264 1.00 92.12 85 ALA A N 1
ATOM 658 C CA . ALA A 1 85 ? -12.594 -8.794 21.906 1.00 92.12 85 ALA A CA 1
ATOM 659 C C . ALA A 1 85 ? -11.428 -9.583 21.293 1.00 92.12 85 ALA A C 1
ATOM 661 O O . ALA A 1 85 ? -10.502 -9.989 21.998 1.00 92.12 85 ALA A O 1
ATOM 662 N N . VAL A 1 86 ? -11.488 -9.778 19.979 1.00 94.06 86 VAL A N 1
ATOM 663 C CA . VAL A 1 86 ? -10.466 -10.481 19.198 1.00 94.06 86 VAL A CA 1
ATOM 664 C C . VAL A 1 86 ? -9.668 -9.482 18.376 1.00 94.06 86 VAL A C 1
ATOM 666 O O . VAL A 1 86 ? -10.229 -8.506 17.884 1.00 94.06 86 VAL A O 1
ATOM 669 N N . GLU A 1 87 ? -8.366 -9.704 18.242 1.00 95.19 87 GLU A N 1
ATOM 670 C CA . GLU A 1 87 ? -7.523 -8.906 17.355 1.00 95.19 87 GLU A CA 1
ATOM 671 C C . GLU A 1 87 ? -7.431 -9.578 15.990 1.00 95.19 87 GLU A C 1
ATOM 673 O O . GLU A 1 87 ? -7.066 -10.746 15.886 1.00 95.19 87 GLU A O 1
ATOM 678 N N . GLU A 1 88 ? -7.754 -8.822 14.948 1.00 94.81 88 GLU A N 1
ATOM 679 C CA . GLU A 1 88 ? -7.591 -9.222 13.556 1.00 94.81 88 GLU A CA 1
ATOM 680 C C . GLU A 1 88 ? -6.530 -8.338 12.908 1.00 94.81 88 GLU A C 1
ATOM 682 O O . GLU A 1 88 ? -6.613 -7.106 12.959 1.00 94.81 88 GLU A O 1
ATOM 687 N N . HIS A 1 89 ? -5.533 -8.961 12.287 1.00 95.00 89 HIS A N 1
ATOM 688 C CA . HIS A 1 89 ? -4.455 -8.257 11.602 1.00 95.00 89 HIS A CA 1
ATOM 689 C C . HIS A 1 89 ? -4.708 -8.250 10.095 1.00 95.00 89 HIS A C 1
ATOM 691 O O . HIS A 1 89 ? -4.834 -9.296 9.463 1.00 95.00 89 HIS A O 1
ATOM 697 N N . ILE A 1 90 ? -4.754 -7.055 9.517 1.00 93.88 90 ILE A N 1
ATOM 698 C CA . ILE A 1 90 ? -4.881 -6.825 8.084 1.00 93.88 90 ILE A CA 1
ATOM 699 C C . ILE A 1 90 ? -3.516 -6.373 7.573 1.00 93.88 90 ILE A C 1
ATOM 701 O O . ILE A 1 90 ? -3.094 -5.242 7.824 1.00 93.88 90 ILE A O 1
ATOM 705 N N . ASP A 1 91 ? -2.844 -7.260 6.846 1.00 94.62 91 ASP A N 1
ATOM 706 C CA . ASP A 1 91 ? -1.620 -6.936 6.121 1.00 94.62 91 ASP A CA 1
ATOM 707 C C . ASP A 1 91 ? -1.975 -6.413 4.730 1.00 94.62 91 ASP A C 1
ATOM 709 O O . ASP A 1 91 ? -2.552 -7.118 3.901 1.00 94.62 91 ASP A O 1
ATOM 713 N N . ILE A 1 92 ? -1.639 -5.151 4.480 1.00 94.81 92 ILE A N 1
ATOM 714 C CA . ILE A 1 92 ? -1.837 -4.490 3.194 1.00 94.81 92 ILE A CA 1
ATOM 715 C C . ILE A 1 92 ? -0.492 -4.466 2.477 1.00 94.81 92 ILE A C 1
ATOM 717 O O . ILE A 1 92 ? 0.486 -3.954 3.021 1.00 94.81 92 ILE A O 1
ATOM 721 N N . VAL A 1 93 ? -0.458 -4.995 1.255 1.00 94.56 93 VAL A N 1
ATOM 722 C CA . VAL A 1 93 ? 0.710 -4.966 0.368 1.00 94.56 93 VAL A CA 1
ATOM 723 C C . VAL A 1 93 ? 0.393 -4.055 -0.812 1.00 94.56 93 VAL A C 1
ATOM 725 O O . VAL A 1 93 ? -0.570 -4.300 -1.538 1.00 94.56 93 VAL A O 1
ATOM 728 N N . ASP A 1 94 ? 1.191 -3.008 -0.989 1.00 94.88 94 ASP A N 1
ATOM 729 C CA . ASP A 1 94 ? 1.148 -2.113 -2.144 1.00 94.88 94 ASP A CA 1
ATOM 730 C C . ASP A 1 94 ? 2.288 -2.475 -3.092 1.00 94.88 94 ASP A C 1
ATOM 732 O O . ASP A 1 94 ? 3.435 -2.582 -2.657 1.00 94.88 94 ASP A O 1
ATOM 736 N N . TYR A 1 95 ? 1.995 -2.693 -4.370 1.00 94.50 95 TYR A N 1
ATOM 737 C CA . TYR A 1 95 ? 3.003 -3.058 -5.360 1.00 94.50 95 TYR A CA 1
ATOM 738 C C . TYR A 1 95 ? 2.644 -2.509 -6.747 1.00 94.50 95 TYR A C 1
ATOM 740 O O . TYR A 1 95 ? 1.458 -2.349 -7.053 1.00 94.50 95 TYR A O 1
ATOM 748 N N . PRO A 1 96 ? 3.642 -2.242 -7.610 1.00 93.81 96 PRO A N 1
ATOM 749 C CA . PRO A 1 96 ? 3.384 -1.782 -8.969 1.00 93.81 96 PRO A CA 1
ATOM 750 C C . PRO A 1 96 ? 2.714 -2.882 -9.806 1.00 93.81 96 PRO A C 1
ATOM 752 O O . PRO A 1 96 ? 3.253 -3.979 -9.971 1.00 93.81 96 PRO A O 1
ATOM 755 N N . GLY A 1 97 ? 1.513 -2.611 -10.323 1.00 91.44 97 GLY A N 1
ATOM 756 C CA . GLY A 1 97 ? 0.702 -3.607 -11.032 1.00 91.44 97 GLY A CA 1
ATOM 757 C C . GLY A 1 97 ? 1.330 -4.108 -12.337 1.00 91.44 97 GLY A C 1
ATOM 758 O O . GLY A 1 97 ? 1.043 -5.224 -12.769 1.00 91.44 97 GLY A O 1
ATOM 759 N N . GLU A 1 98 ? 2.222 -3.325 -12.948 1.00 92.38 98 GLU A N 1
ATOM 760 C CA . GLU A 1 98 ? 2.956 -3.704 -14.156 1.00 92.38 98 GLU A CA 1
ATOM 761 C C . GLU A 1 98 ? 3.843 -4.939 -13.961 1.00 92.38 98 GLU A C 1
ATOM 763 O O . GLU A 1 98 ? 4.110 -5.640 -14.934 1.00 92.38 98 GLU A O 1
ATOM 768 N N . TRP A 1 99 ? 4.224 -5.275 -12.723 1.00 90.94 99 TRP A N 1
ATOM 769 C CA . TRP A 1 99 ? 4.993 -6.490 -12.430 1.00 90.94 99 TRP A CA 1
ATOM 770 C C . TRP A 1 99 ? 4.230 -7.766 -12.800 1.00 90.94 99 TRP A C 1
ATOM 772 O O . TRP A 1 99 ? 4.835 -8.785 -13.120 1.00 90.94 99 TRP A O 1
ATOM 782 N N . LEU A 1 100 ? 2.894 -7.719 -12.815 1.00 92.56 100 LEU A N 1
ATOM 783 C CA . LEU A 1 100 ? 2.078 -8.859 -13.233 1.00 92.56 100 LEU A CA 1
ATOM 784 C C . LEU A 1 100 ? 2.163 -9.125 -14.742 1.00 92.56 100 LEU A C 1
ATOM 786 O O . LEU A 1 100 ? 1.846 -10.231 -15.178 1.00 92.56 100 LEU A O 1
ATOM 790 N N . LEU A 1 101 ? 2.593 -8.147 -15.546 1.00 91.06 101 LEU A N 1
ATOM 791 C CA . LEU A 1 101 ? 2.742 -8.320 -16.994 1.00 91.06 101 LEU A CA 1
ATOM 792 C C . LEU A 1 101 ? 3.875 -9.294 -17.334 1.00 91.06 101 LEU A C 1
ATOM 794 O O . LEU A 1 101 ? 3.787 -10.008 -18.336 1.00 91.06 101 LEU A O 1
ATOM 798 N N . ASP A 1 102 ? 4.886 -9.376 -16.470 1.00 90.19 102 ASP A N 1
ATOM 799 C CA . ASP A 1 102 ? 6.028 -10.267 -16.650 1.00 90.19 102 ASP A CA 1
ATOM 800 C C . ASP A 1 102 ? 5.673 -11.738 -16.387 1.00 90.19 102 ASP A C 1
ATOM 802 O O . ASP A 1 102 ? 6.362 -12.635 -16.869 1.00 90.19 102 ASP A O 1
ATOM 806 N N . LEU A 1 103 ? 4.546 -12.026 -15.719 1.00 91.31 103 LEU A N 1
ATOM 807 C CA . LEU A 1 103 ? 4.066 -13.403 -15.540 1.00 91.31 103 LEU A CA 1
ATOM 808 C C . LEU A 1 103 ? 3.804 -14.096 -16.884 1.00 91.31 103 LEU A C 1
ATOM 810 O O . LEU A 1 103 ? 4.073 -15.284 -17.030 1.00 91.31 103 LEU A O 1
ATOM 814 N N . GLY A 1 104 ? 3.343 -13.353 -17.896 1.00 88.62 104 GLY A N 1
ATOM 815 C CA . GLY A 1 104 ? 3.140 -13.883 -19.250 1.00 88.62 104 GLY A CA 1
ATOM 816 C C . GLY A 1 104 ? 4.439 -14.205 -20.000 1.00 88.62 104 GLY A C 1
ATOM 817 O O . GLY A 1 104 ? 4.387 -14.735 -21.111 1.00 88.62 104 GLY A O 1
ATOM 818 N N . LEU A 1 105 ? 5.594 -13.860 -19.423 1.00 92.19 105 LEU A N 1
ATOM 819 C CA . LEU A 1 105 ? 6.917 -14.154 -19.968 1.00 92.19 105 LEU A CA 1
ATOM 820 C C . LEU A 1 105 ? 7.502 -15.457 -19.422 1.00 92.19 105 LEU A C 1
ATOM 822 O O . LEU A 1 105 ? 8.459 -15.952 -20.006 1.00 92.19 105 LEU A O 1
ATOM 826 N N . MET A 1 106 ? 6.939 -16.022 -18.345 1.00 92.06 106 MET A N 1
ATOM 827 C CA . MET A 1 106 ? 7.487 -17.221 -17.691 1.00 92.06 106 MET A CA 1
ATOM 828 C C . MET A 1 106 ? 7.615 -18.417 -18.642 1.00 92.06 106 MET A C 1
ATOM 830 O O . MET A 1 106 ? 8.567 -19.183 -18.531 1.00 92.06 106 MET A O 1
ATOM 834 N N . ASP A 1 107 ? 6.697 -18.530 -19.603 1.00 92.44 107 ASP A N 1
ATOM 835 C CA . ASP A 1 107 ? 6.651 -19.628 -20.574 1.00 92.44 107 ASP A CA 1
ATOM 836 C C . ASP A 1 107 ? 7.260 -19.257 -21.939 1.00 92.44 107 ASP A C 1
ATOM 838 O O . ASP A 1 107 ? 7.055 -19.965 -22.924 1.00 92.44 107 ASP A O 1
ATOM 842 N N . LYS A 1 108 ? 7.970 -18.125 -22.040 1.00 91.19 108 LYS A N 1
ATOM 843 C CA . LYS A 1 108 ? 8.562 -17.643 -23.295 1.00 91.19 108 LYS A CA 1
ATOM 844 C C . LYS A 1 108 ? 10.077 -17.633 -23.211 1.00 91.19 108 LYS A C 1
ATOM 846 O O . LYS A 1 108 ? 10.666 -17.061 -22.295 1.00 91.19 108 LYS A O 1
ATOM 851 N N . SER A 1 109 ? 10.726 -18.169 -24.237 1.00 91.25 109 SER A N 1
ATOM 852 C CA . SER A 1 109 ? 12.135 -17.870 -24.463 1.00 91.25 109 SER A CA 1
ATOM 853 C C . SER A 1 109 ? 12.320 -16.387 -24.811 1.00 91.25 109 SER A C 1
ATOM 855 O O . SER A 1 109 ? 11.417 -15.710 -25.315 1.00 91.25 109 SER A O 1
ATOM 857 N N . TYR A 1 110 ? 13.535 -15.878 -24.593 1.00 86.06 110 TYR A N 1
ATOM 858 C CA . TYR A 1 110 ? 13.909 -14.526 -25.013 1.00 86.06 110 TYR A CA 1
ATOM 859 C C . TYR A 1 110 ? 13.661 -14.289 -26.512 1.00 86.06 110 TYR A C 1
ATOM 861 O O . TYR A 1 110 ? 13.233 -13.200 -26.900 1.00 86.06 110 TYR A O 1
ATOM 869 N N . GLU A 1 111 ? 13.911 -15.298 -27.353 1.00 87.50 111 GLU A N 1
ATOM 870 C CA . GLU A 1 111 ? 13.719 -15.214 -28.803 1.00 87.50 111 GLU A CA 1
ATOM 871 C C . GLU A 1 111 ? 12.240 -15.041 -29.166 1.00 87.50 111 GLU A C 1
ATOM 873 O O . GLU A 1 111 ? 11.887 -14.127 -29.916 1.00 87.50 111 GLU A O 1
ATOM 878 N N . GLU A 1 112 ? 11.367 -15.866 -28.585 1.00 90.50 112 GLU A N 1
ATOM 879 C CA . GLU A 1 112 ? 9.921 -15.797 -28.806 1.00 90.50 112 GLU A CA 1
ATOM 880 C C . GLU A 1 112 ? 9.346 -14.458 -28.341 1.00 90.50 112 GLU A C 1
ATOM 882 O O . GLU A 1 112 ? 8.625 -13.797 -29.092 1.00 90.50 112 GLU A O 1
ATOM 887 N N . TRP A 1 113 ? 9.705 -14.018 -27.131 1.00 92.56 113 TRP A N 1
ATOM 888 C CA . TRP A 1 113 ? 9.267 -12.723 -26.614 1.00 92.56 113 TRP A CA 1
ATOM 889 C C . TRP A 1 113 ? 9.744 -11.562 -27.493 1.00 92.56 113 TRP A C 1
ATOM 891 O O . TRP A 1 113 ? 8.947 -10.692 -27.849 1.00 92.56 113 TRP A O 1
ATOM 901 N N . SER A 1 114 ? 11.020 -11.563 -27.893 1.00 88.94 114 SER A N 1
ATOM 902 C CA . SER A 1 114 ? 11.593 -10.502 -28.729 1.00 88.94 114 SER A CA 1
ATOM 903 C C . SER A 1 114 ? 10.878 -10.411 -30.076 1.00 88.94 114 SER A C 1
ATOM 905 O O . SER A 1 114 ? 10.525 -9.318 -30.520 1.00 88.94 114 SER A O 1
ATOM 907 N N . LYS A 1 115 ? 10.603 -11.556 -30.713 1.00 89.50 115 LYS A N 1
ATOM 908 C CA . LYS A 1 115 ? 9.862 -11.620 -31.979 1.00 89.50 115 LYS A CA 1
ATOM 909 C C . LYS A 1 115 ? 8.449 -11.049 -31.840 1.00 89.50 115 LYS A C 1
ATOM 911 O O . LYS A 1 115 ? 8.040 -10.239 -32.674 1.00 89.50 115 LYS A O 1
ATOM 916 N N . ASP A 1 116 ? 7.728 -11.421 -30.783 1.00 91.12 116 ASP A N 1
ATOM 917 C CA . ASP A 1 116 ? 6.374 -10.925 -30.510 1.00 91.12 116 ASP A CA 1
ATOM 918 C C . ASP A 1 116 ? 6.354 -9.408 -30.269 1.00 91.12 116 ASP A C 1
ATOM 920 O O . ASP A 1 116 ? 5.490 -8.698 -30.796 1.00 91.12 116 ASP A O 1
ATOM 924 N N . VAL A 1 117 ? 7.305 -8.893 -29.484 1.00 90.62 117 VAL A N 1
ATOM 925 C CA . VAL A 1 117 ? 7.418 -7.458 -29.186 1.00 90.62 117 VAL A CA 1
ATOM 926 C C . VAL A 1 117 ? 7.727 -6.665 -30.450 1.00 90.62 117 VAL A C 1
ATOM 928 O O . VAL A 1 117 ? 7.019 -5.698 -30.734 1.00 90.62 117 VAL A O 1
ATOM 931 N N . LEU A 1 118 ? 8.711 -7.088 -31.248 1.00 90.00 118 LEU A N 1
ATOM 932 C CA . LEU A 1 118 ? 9.071 -6.410 -32.497 1.00 90.00 118 LEU A CA 1
ATOM 933 C C . LEU A 1 118 ? 7.908 -6.400 -33.495 1.00 90.00 118 LEU A C 1
ATOM 935 O O . LEU A 1 118 ? 7.619 -5.363 -34.094 1.00 90.00 118 LEU A O 1
ATOM 939 N N . HIS A 1 119 ? 7.179 -7.513 -33.611 1.00 90.69 119 HIS A N 1
ATOM 940 C CA . HIS A 1 119 ? 5.979 -7.581 -34.443 1.00 90.69 119 HIS A CA 1
ATOM 941 C C . HIS A 1 119 ? 4.907 -6.580 -33.977 1.00 90.69 119 HIS A C 1
ATOM 943 O O . HIS A 1 119 ? 4.303 -5.876 -34.787 1.00 90.69 119 HIS A O 1
ATOM 949 N N . ARG A 1 120 ? 4.658 -6.479 -32.664 1.00 90.81 120 ARG A N 1
ATOM 950 C CA . ARG A 1 120 ? 3.690 -5.516 -32.105 1.00 90.81 120 ARG A CA 1
ATOM 951 C C . ARG A 1 120 ? 4.142 -4.068 -32.292 1.00 90.81 120 ARG A C 1
ATOM 953 O O . ARG A 1 120 ? 3.307 -3.213 -32.574 1.00 90.81 120 ARG A O 1
ATOM 960 N N . MET A 1 121 ? 5.43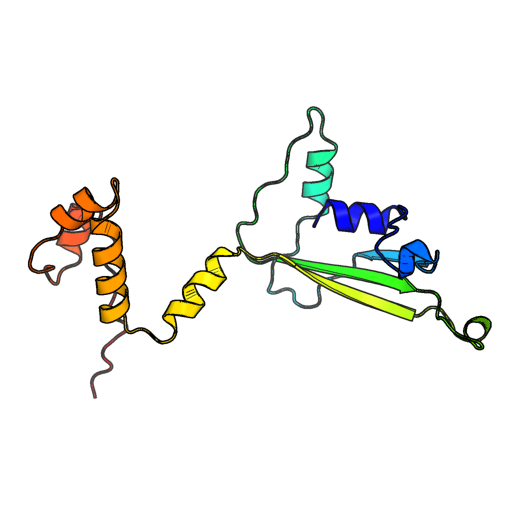7 -3.793 -32.136 1.00 89.81 121 MET A N 1
ATOM 961 C CA . MET A 1 121 ? 6.015 -2.456 -32.295 1.00 89.81 121 MET A CA 1
ATOM 962 C C . MET A 1 121 ? 5.904 -1.944 -33.729 1.00 89.81 121 MET A C 1
ATOM 964 O O . MET A 1 121 ? 5.557 -0.781 -33.911 1.00 89.81 121 MET A O 1
ATOM 968 N N . ALA A 1 122 ? 6.114 -2.804 -34.729 1.00 88.56 122 ALA A N 1
ATOM 969 C CA . ALA A 1 122 ? 5.995 -2.435 -36.142 1.00 88.56 122 ALA A CA 1
ATOM 970 C C . ALA A 1 122 ? 4.608 -1.865 -36.500 1.00 88.56 122 ALA A C 1
ATOM 972 O O . ALA A 1 122 ? 4.482 -1.037 -37.396 1.00 88.56 122 ALA A O 1
ATOM 973 N N . ASN A 1 123 ? 3.574 -2.267 -35.755 1.00 87.88 123 ASN A N 1
ATOM 974 C CA . ASN A 1 123 ? 2.192 -1.828 -35.948 1.00 87.88 123 ASN A CA 1
ATOM 975 C C . ASN A 1 123 ? 1.805 -0.599 -35.101 1.00 87.88 123 ASN A C 1
ATOM 977 O O . ASN A 1 123 ? 0.628 -0.244 -35.034 1.00 87.88 123 ASN A O 1
ATOM 981 N N . ARG A 1 124 ? 2.761 0.050 -34.418 1.00 86.88 124 ARG A N 1
ATOM 982 C CA . ARG A 1 124 ? 2.522 1.253 -33.603 1.00 86.88 124 ARG A CA 1
ATOM 983 C C . ARG A 1 124 ? 3.335 2.436 -34.114 1.00 86.88 124 ARG A C 1
ATOM 985 O O . ARG A 1 124 ? 4.502 2.285 -34.454 1.00 86.88 124 ARG A O 1
ATOM 992 N N . SER A 1 125 ? 2.739 3.629 -34.072 1.00 79.88 125 SER A N 1
ATOM 993 C CA . SER A 1 125 ? 3.335 4.872 -34.591 1.00 79.88 125 SER A CA 1
ATOM 994 C C . SER A 1 125 ? 4.726 5.178 -34.025 1.00 79.88 125 SER A C 1
ATOM 996 O O . SER A 1 125 ? 5.608 5.558 -34.777 1.00 79.88 125 SER A O 1
ATOM 998 N N . PHE A 1 126 ? 4.950 4.958 -32.728 1.00 75.56 126 PHE A N 1
ATOM 999 C CA . PHE A 1 126 ? 6.264 5.141 -32.094 1.00 75.56 126 PHE A CA 1
ATOM 1000 C C . PHE A 1 126 ? 7.217 3.942 -32.288 1.00 75.56 126 PHE A C 1
ATOM 1002 O O . PHE A 1 126 ? 8.428 4.072 -32.151 1.00 75.56 126 PHE A O 1
ATOM 1009 N N . GLY A 1 127 ? 6.686 2.750 -32.573 1.00 81.44 127 GLY A N 1
ATOM 1010 C CA . GLY A 1 127 ? 7.480 1.521 -32.651 1.00 81.44 127 GLY A CA 1
ATOM 1011 C C . GLY A 1 127 ? 8.063 1.246 -34.036 1.00 81.44 127 GLY A C 1
ATOM 1012 O O . GLY A 1 127 ? 9.116 0.618 -34.128 1.00 81.44 127 GLY A O 1
ATOM 1013 N N . ALA A 1 128 ? 7.419 1.733 -35.100 1.00 82.38 128 ALA A N 1
ATOM 1014 C CA . ALA A 1 128 ? 7.844 1.493 -36.476 1.00 82.38 128 ALA A CA 1
ATOM 1015 C C . ALA A 1 128 ? 9.255 2.037 -36.763 1.00 82.38 128 ALA A C 1
ATOM 1017 O O . ALA A 1 128 ? 10.083 1.313 -37.313 1.00 82.38 128 ALA A O 1
ATOM 1018 N N . ASP A 1 129 ? 9.562 3.261 -36.322 1.00 83.38 129 ASP A N 1
ATOM 1019 C CA . ASP A 1 129 ? 10.887 3.873 -36.511 1.00 83.38 129 ASP A CA 1
ATOM 1020 C C . ASP A 1 129 ? 11.992 3.071 -35.815 1.00 83.38 129 ASP A C 1
ATOM 1022 O O . ASP A 1 129 ? 13.064 2.859 -36.379 1.00 83.38 129 ASP A O 1
ATOM 1026 N N . TYR A 1 130 ? 11.708 2.556 -34.614 1.00 80.38 130 TYR A N 1
ATOM 1027 C CA . TYR A 1 130 ? 12.638 1.701 -33.884 1.00 80.38 130 TYR A CA 1
ATOM 1028 C C . TYR A 1 130 ? 12.900 0.389 -34.629 1.00 80.38 130 TYR A C 1
ATOM 1030 O O . TYR A 1 130 ? 14.053 0.003 -34.800 1.00 80.38 130 TYR A O 1
ATOM 1038 N N . VAL A 1 131 ? 11.845 -0.280 -35.108 1.00 83.31 131 VAL A N 1
ATOM 1039 C CA . VAL A 1 131 ? 11.973 -1.538 -35.861 1.00 83.31 131 VAL A CA 1
ATOM 1040 C C . VAL A 1 131 ? 12.756 -1.323 -37.160 1.00 83.31 131 VAL A C 1
ATOM 1042 O O . VAL A 1 131 ? 13.621 -2.132 -37.484 1.00 83.31 131 VAL A O 1
ATOM 1045 N N . ASN A 1 132 ? 12.517 -0.214 -37.862 1.00 83.44 132 ASN A N 1
ATOM 1046 C CA . ASN A 1 132 ? 13.219 0.129 -39.102 1.00 83.44 132 ASN A CA 1
ATOM 1047 C C . ASN A 1 132 ? 14.702 0.468 -38.885 1.00 83.44 132 ASN A C 1
ATOM 1049 O O . ASN A 1 132 ? 15.513 0.281 -39.791 1.00 83.44 132 ASN A O 1
ATOM 1053 N N . ALA A 1 133 ? 15.068 0.956 -37.698 1.00 81.81 133 ALA A N 1
ATOM 1054 C CA . ALA A 1 133 ? 16.453 1.246 -37.341 1.00 81.81 133 ALA A CA 1
ATOM 1055 C C . ALA A 1 133 ? 17.256 -0.006 -36.934 1.00 81.81 133 ALA A C 1
ATOM 1057 O O . ALA A 1 133 ? 18.483 0.070 -36.814 1.00 81.81 133 ALA A O 1
ATOM 1058 N N . LEU A 1 134 ? 16.605 -1.157 -36.709 1.00 76.00 134 LEU A N 1
ATOM 1059 C CA . LEU A 1 134 ? 17.303 -2.384 -36.329 1.00 76.00 134 LEU A CA 1
ATOM 1060 C C . LEU A 1 134 ? 18.092 -2.960 -37.517 1.00 76.00 134 LEU A C 1
ATOM 1062 O O . LEU A 1 134 ? 17.549 -3.131 -38.610 1.00 76.00 134 LEU A O 1
ATOM 1066 N N . PRO A 1 135 ? 19.371 -3.321 -37.328 1.00 73.94 135 PRO A N 1
ATOM 1067 C CA . PRO A 1 135 ? 20.157 -3.941 -38.381 1.00 73.94 135 PRO A CA 1
ATOM 1068 C C . PRO A 1 135 ? 19.650 -5.361 -38.654 1.00 73.94 135 PRO A C 1
ATOM 1070 O O . PRO A 1 135 ? 19.284 -6.092 -37.735 1.00 73.94 135 PRO A O 1
ATOM 1073 N N . ALA A 1 136 ? 19.741 -5.804 -39.911 1.00 70.31 136 ALA A N 1
ATOM 1074 C CA . ALA A 1 136 ? 19.381 -7.170 -40.316 1.00 70.31 136 ALA A CA 1
ATOM 1075 C C . ALA A 1 136 ? 20.156 -8.268 -39.552 1.00 70.31 136 ALA A C 1
ATOM 1077 O O . ALA A 1 136 ? 19.719 -9.416 -39.490 1.00 70.31 136 ALA A O 1
ATOM 1078 N N . LYS A 1 137 ? 21.311 -7.920 -38.970 1.00 64.44 137 LYS A N 1
ATOM 1079 C CA . LYS A 1 137 ? 22.048 -8.728 -37.993 1.00 64.44 137 LYS A CA 1
ATOM 1080 C C . LYS A 1 137 ? 22.541 -7.823 -36.871 1.00 64.44 137 LYS A C 1
ATOM 1082 O O . LYS A 1 137 ? 23.260 -6.862 -37.137 1.00 64.44 137 LYS A O 1
ATOM 1087 N N . LEU A 1 138 ? 22.199 -8.153 -35.626 1.00 61.47 138 LEU A N 1
ATOM 1088 C CA . LEU A 1 138 ? 22.779 -7.489 -34.461 1.00 61.47 138 LEU A CA 1
ATOM 1089 C C . LEU A 1 138 ? 24.270 -7.858 -34.375 1.00 61.47 138 LEU A C 1
ATOM 1091 O O . LEU A 1 138 ? 24.600 -9.046 -34.322 1.00 61.47 138 LEU A O 1
ATOM 1095 N N . PRO A 1 139 ? 25.193 -6.884 -34.387 1.00 56.41 139 PRO A N 1
ATOM 1096 C CA . PRO A 1 139 ? 26.602 -7.181 -34.203 1.00 56.41 139 PRO A CA 1
ATOM 1097 C C . PRO A 1 139 ? 26.838 -7.671 -32.765 1.00 56.41 139 PRO A C 1
ATOM 1099 O O . PRO A 1 139 ? 26.258 -7.129 -31.825 1.00 56.41 139 PRO A O 1
ATOM 1102 N N . PRO A 1 140 ? 27.733 -8.647 -32.549 1.00 54.50 140 PRO A N 1
ATOM 1103 C CA . PRO A 1 140 ? 27.890 -9.329 -31.260 1.00 54.50 140 PRO A CA 1
ATOM 1104 C C . PRO A 1 140 ? 28.502 -8.458 -30.146 1.00 54.50 140 PRO A C 1
ATOM 1106 O O . PRO A 1 140 ? 28.783 -8.956 -29.057 1.00 54.50 140 PRO A O 1
ATOM 1109 N N . SER A 1 141 ? 28.772 -7.170 -30.392 1.00 60.19 141 SER A N 1
ATOM 1110 C CA . SER A 1 141 ? 29.598 -6.348 -29.504 1.00 60.19 141 SER A CA 1
ATOM 1111 C C . SER A 1 141 ? 28.823 -5.223 -28.815 1.00 60.19 141 SER A C 1
ATOM 1113 O O . SER A 1 141 ? 28.121 -4.435 -29.447 1.00 60.19 141 SER A O 1
ATOM 1115 N N . ARG A 1 142 ? 29.054 -5.081 -27.502 1.00 57.88 142 ARG A N 1
ATOM 1116 C CA . ARG A 1 142 ? 28.511 -3.996 -26.660 1.00 57.88 142 ARG A CA 1
ATOM 1117 C C . ARG A 1 142 ? 28.811 -2.592 -27.187 1.00 57.88 142 ARG A C 1
ATOM 1119 O O . ARG A 1 142 ? 28.011 -1.687 -26.969 1.00 57.88 142 ARG A O 1
ATOM 1126 N N . ARG A 1 143 ? 29.951 -2.410 -27.865 1.00 61.75 143 ARG A N 1
ATOM 1127 C CA . ARG A 1 143 ? 30.386 -1.109 -28.399 1.00 61.75 143 ARG A CA 1
ATOM 1128 C C . ARG A 1 143 ? 29.409 -0.548 -29.426 1.00 61.75 143 ARG A C 1
ATOM 1130 O O . ARG A 1 143 ? 29.161 0.650 -29.411 1.00 61.75 143 ARG A O 1
ATOM 1137 N N . TRP A 1 144 ? 28.836 -1.407 -30.268 1.00 63.84 144 TRP A N 1
ATOM 1138 C CA . TRP A 1 144 ? 27.867 -0.974 -31.270 1.00 63.84 144 TRP A CA 1
ATOM 1139 C C . TRP A 1 144 ? 26.535 -0.560 -30.633 1.00 63.84 144 TRP A C 1
ATOM 1141 O O . TRP A 1 144 ? 25.962 0.451 -31.022 1.00 63.84 144 TRP A O 1
ATOM 1151 N N . CYS A 1 145 ? 26.066 -1.275 -29.606 1.00 61.09 145 CYS A N 1
ATOM 1152 C CA . CYS A 1 145 ? 24.819 -0.916 -28.926 1.00 61.09 145 CYS A CA 1
ATOM 1153 C C . CYS A 1 145 ? 24.935 0.425 -28.185 1.00 61.09 145 CYS A C 1
ATOM 1155 O O . CYS A 1 145 ? 24.066 1.283 -28.306 1.00 61.09 145 CYS A O 1
ATOM 1157 N N . GLN A 1 146 ? 26.048 0.633 -27.470 1.00 61.16 146 GLN A N 1
ATOM 1158 C CA . GLN A 1 146 ? 26.307 1.869 -26.725 1.00 61.16 146 GLN A CA 1
ATOM 1159 C C . GLN A 1 146 ? 26.426 3.093 -27.638 1.00 61.16 146 GLN A C 1
ATOM 1161 O O . GLN A 1 146 ? 25.936 4.159 -27.277 1.00 61.16 146 GLN A O 1
ATOM 1166 N N . SER A 1 147 ? 27.019 2.953 -28.830 1.00 64.62 147 SER A N 1
ATOM 1167 C CA . SER A 1 147 ? 27.142 4.070 -29.775 1.00 64.62 147 SER A CA 1
ATOM 1168 C C . SER A 1 147 ? 25.818 4.468 -30.438 1.00 64.62 147 SER A C 1
ATOM 1170 O O . SER A 1 147 ? 25.761 5.524 -31.057 1.00 64.62 147 SER A O 1
ATOM 1172 N N . HIS A 1 148 ? 24.768 3.649 -30.311 1.00 61.94 148 HIS A N 1
ATOM 1173 C CA . HIS A 1 148 ? 23.446 3.886 -30.906 1.00 61.94 148 HIS A CA 1
ATOM 1174 C C . HIS A 1 148 ? 22.323 4.001 -29.859 1.00 61.94 148 HIS A C 1
ATOM 1176 O O . HIS A 1 148 ? 21.149 3.914 -30.206 1.00 61.94 148 HIS A O 1
ATOM 1182 N N . GLY A 1 149 ? 22.658 4.180 -28.573 1.00 56.09 149 GLY A N 1
ATOM 1183 C CA . GLY A 1 149 ? 21.664 4.351 -27.504 1.00 56.09 149 GLY A CA 1
ATOM 1184 C C . GLY A 1 149 ? 20.838 3.097 -27.186 1.00 56.09 149 GLY A C 1
ATOM 1185 O O . GLY A 1 149 ? 19.779 3.200 -26.573 1.00 56.09 149 GLY A O 1
ATOM 1186 N N . LEU A 1 150 ? 21.305 1.912 -27.591 1.00 61.28 150 LEU A N 1
ATOM 1187 C CA . LEU A 1 150 ? 20.628 0.636 -27.363 1.00 61.28 150 LEU A CA 1
ATOM 1188 C C . LEU A 1 150 ? 21.155 -0.048 -26.093 1.00 61.28 150 LEU A C 1
ATOM 1190 O O . LEU A 1 150 ? 22.366 -0.182 -25.891 1.00 61.28 150 LEU A O 1
ATOM 1194 N N . ILE A 1 151 ? 20.244 -0.550 -25.253 1.00 58.19 151 ILE A N 1
ATOM 1195 C CA . ILE A 1 151 ? 20.585 -1.376 -24.087 1.00 58.19 151 ILE A CA 1
ATOM 1196 C C . ILE A 1 151 ? 20.804 -2.818 -24.562 1.00 58.19 151 ILE A C 1
ATOM 1198 O O . ILE A 1 151 ? 19.849 -3.529 -24.862 1.00 58.19 151 ILE A O 1
ATOM 1202 N N . CYS A 1 152 ? 22.060 -3.269 -24.619 1.00 57.59 152 CYS A N 1
ATOM 1203 C CA . CYS A 1 152 ? 22.376 -4.666 -24.926 1.00 57.59 152 CYS A CA 1
ATOM 1204 C C . CYS A 1 152 ? 22.435 -5.519 -23.655 1.00 57.59 152 CYS A C 1
ATOM 1206 O O . CYS A 1 152 ? 23.324 -5.348 -22.816 1.00 57.59 152 CYS A O 1
ATOM 1208 N N . TRP A 1 153 ? 21.485 -6.450 -23.538 1.00 50.06 153 TRP A N 1
ATOM 1209 C CA . TRP A 1 153 ? 21.429 -7.432 -22.460 1.00 50.06 153 TRP A CA 1
ATOM 1210 C C . TRP A 1 153 ? 22.576 -8.443 -22.561 1.00 50.06 153 TRP A C 1
ATOM 1212 O O . TRP A 1 153 ? 23.020 -8.834 -23.639 1.00 50.06 153 TRP A O 1
ATOM 1222 N N . ARG A 1 154 ? 23.093 -8.844 -21.399 1.00 47.03 154 ARG A N 1
ATOM 1223 C CA . ARG A 1 154 ? 24.120 -9.880 -21.269 1.00 47.03 154 ARG A CA 1
ATOM 1224 C C . ARG A 1 154 ? 23.427 -11.239 -21.465 1.00 47.03 154 ARG A C 1
ATOM 1226 O O . ARG A 1 154 ? 22.435 -11.461 -20.775 1.00 47.03 154 ARG A O 1
ATOM 1233 N N . PRO A 1 155 ? 23.921 -12.157 -22.312 1.00 42.81 155 PRO A N 1
ATOM 1234 C CA . PRO A 1 155 ? 23.517 -13.551 -22.191 1.00 42.81 155 PRO A CA 1
ATOM 1235 C C . PRO A 1 155 ? 23.885 -14.007 -20.775 1.00 42.81 155 PRO A C 1
ATOM 1237 O O . PRO A 1 155 ? 25.031 -13.810 -20.349 1.00 42.81 155 PRO A O 1
ATOM 1240 N N . LEU A 1 156 ? 22.923 -14.553 -20.023 1.00 38.62 156 LEU A N 1
ATOM 1241 C CA . LEU A 1 156 ? 23.256 -15.383 -18.867 1.00 38.62 156 LEU A CA 1
ATOM 1242 C C . LEU A 1 156 ? 24.190 -16.472 -19.390 1.00 38.62 156 LEU A C 1
ATOM 1244 O O . LEU A 1 156 ? 23.942 -17.037 -20.454 1.00 38.62 156 LEU A O 1
ATOM 1248 N N . ALA A 1 157 ? 25.322 -16.634 -18.711 1.00 38.81 157 ALA A N 1
ATOM 1249 C CA . ALA A 1 157 ? 26.430 -17.463 -19.143 1.00 38.81 157 ALA A CA 1
ATOM 1250 C C . ALA A 1 157 ? 25.939 -18.786 -19.748 1.00 38.81 157 ALA A C 1
ATOM 1252 O O . ALA A 1 157 ? 25.221 -19.539 -19.094 1.00 38.81 157 ALA A O 1
ATOM 1253 N N . GLN A 1 158 ? 26.368 -19.079 -20.976 1.00 41.50 158 GLN A N 1
ATOM 1254 C CA . GLN A 1 158 ? 26.555 -20.468 -21.368 1.00 41.50 158 GLN A CA 1
ATOM 1255 C C . GLN A 1 158 ? 27.568 -21.029 -20.369 1.00 41.50 158 GLN A C 1
ATOM 1257 O O . GLN A 1 158 ? 28.750 -20.691 -20.421 1.00 41.50 158 GLN A O 1
ATOM 1262 N N . THR A 1 159 ? 27.090 -21.788 -19.388 1.00 37.94 159 THR A N 1
ATOM 1263 C CA . THR A 1 159 ? 27.942 -22.669 -18.601 1.00 37.94 159 THR A CA 1
ATOM 1264 C C . THR A 1 159 ? 28.485 -23.704 -19.574 1.00 37.94 159 THR A C 1
ATOM 1266 O O . THR A 1 159 ? 27.755 -24.592 -20.009 1.00 37.94 159 THR A O 1
ATOM 1269 N N . SER A 1 160 ? 29.730 -23.510 -19.994 1.00 38.06 160 SER A N 1
ATOM 1270 C CA . SER A 1 160 ? 30.520 -24.525 -20.675 1.00 38.06 160 SER A CA 1
ATOM 1271 C C . SER A 1 160 ? 30.779 -25.675 -19.705 1.00 38.06 160 SER A C 1
ATOM 1273 O O . SER A 1 160 ? 31.300 -25.433 -18.612 1.00 38.06 160 SER A O 1
ATOM 1275 N N . GLU A 1 161 ? 30.393 -26.882 -20.114 1.00 34.09 161 GLU A N 1
ATOM 1276 C CA . GLU A 1 161 ? 31.044 -28.129 -19.687 1.00 34.09 161 GLU A CA 1
ATOM 1277 C C . GLU A 1 161 ? 32.550 -28.099 -19.991 1.00 34.09 161 GLU A C 1
ATOM 1279 O O . GLU A 1 161 ? 32.948 -27.425 -20.976 1.00 34.09 161 GLU A O 1
#

pLDDT: mean 85.12, std 15.15, range [34.09, 97.44]

Radius of gyration: 25.63 Å; chains: 1; bounding box: 56×52×68 Å

Sequence (161 aa):
ITSLIANLLSGAKLPQFVASAQDRIELAYLNPQPNDTITRFDYETHLAQLYAHPPTWPDNTKGISTLRLTLKLRPTGLLSGLRGAVEEHIDIVDYPGEWLLDLGLMDKSYEEWSKDVLHRMANRSFGADYVNALPAKLPPSRRWCQSHGLICWRPLAQTSE

Secondary structure (DSSP, 8-state):
-HHHHHHHHTT---TTSHHHHTT-EEEEEEE--S-TTSEEP-HHHHHHHHTSSS--PPPPP-S-EEEEEEEEE---STTGGGS--EEEEEEEEE--GGGGGGGGGTT--HHHHHHHHHHHHHTSTTHHHHHHHS-SS--S-HHHHHHTT---PPPP-----